Protein AF-A0A132ACA8-F1 (afdb_monomer)

Nearest PDB structures (foldseek):
  8uwb-assembly2_E  TM=9.866E-01  e=1.185E-05  Homo sapiens

InterPro domains:
  IPR002554 Protein phosphatase 2A, regulatory B subunit, B56 [PF01603] (46-118)
  IPR002554 Protein phosphatase 2A, regulatory B subunit, B56 [PTHR10257] (26-118)
  IPR011989 Armadillo-like helical [G3DSA:1.25.10.10] (48-120)
  IPR016024 Armadillo-type fold [SSF48371] (58-117)

Radius of gyration: 30.17 Å; Cα contacts (8 Å, |Δi|>4): 61; chains: 1; bounding box: 76×75×60 Å

pLDDT: mean 79.28, std 19.42, range [40.53, 97.56]

Mean predicted aligned error: 14.37 Å

Sequence (122 aa):
MASHTSLAPFVDKIDPFKKGSLKRKQKRSQGSSRYRTTSEIDLQPLPLLKDVGPTEQEALFIRKLRQCCVAFDFMDPVSDLKGKETKRATLNELVDYISAGRGVLTEAVYPEIIKMVRFLAD

Solvent-accessible surface area (backbone atoms only — not comparable to full-atom values): 8125 Å² total; per-residue (Å²): 139,83,88,83,81,86,79,74,82,83,72,84,81,77,60,92,80,64,83,70,81,74,76,69,73,71,70,71,73,84,72,68,74,66,67,77,65,68,82,84,70,76,58,70,85,71,85,58,67,89,79,48,56,81,89,49,31,63,63,49,51,52,50,52,40,59,63,57,58,61,73,77,67,72,90,47,75,79,55,62,53,67,37,55,50,44,45,52,55,50,53,51,52,52,51,52,50,57,73,73,43,83,84,73,83,41,83,83,44,52,64,47,53,53,50,30,53,51,64,73,74,90

Organism: Sarcoptes scabiei (NCBI:txid52283)

Secondary structure (DSSP, 8-state):
---------------TT----------------S----TT---PPPPPGGGS-HHHHHHHHHHHHHHTT----SSSTTTTHHHHHHHHHHHHHHHHHHHH-SS---TTTHHHHHHHHHHHH-

Foldseek 3Di:
DDDDDDDDDDDPPDDVPPPPPPPPPVPPPPPPCPDPQPPDPLLDADDQLVVDDPVCNLVSLLVLLQLLLGDDDVVPVPPSVNSVVSSVVSVVSNVVCVVPDDPSPDPVRVVSNVSSVVSVVD

Structure (mmCIF, N/CA/C/O backbone):
data_AF-A0A132ACA8-F1
#
_entry.id   AF-A0A132ACA8-F1
#
loop_
_atom_site.group_PDB
_atom_site.id
_atom_site.type_symbol
_atom_site.label_atom_id
_atom_site.label_alt_id
_atom_site.label_comp_id
_atom_site.label_asym_id
_atom_site.label_entity_id
_atom_site.label_seq_id
_atom_site.pdbx_PDB_ins_code
_atom_site.Cartn_x
_atom_site.Cartn_y
_atom_site.Cartn_z
_atom_site.occupancy
_atom_site.B_iso_or_equiv
_atom_site.auth_seq_id
_atom_site.auth_comp_id
_atom_site.auth_asym_id
_atom_site.auth_atom_id
_atom_site.pdbx_PDB_model_num
ATOM 1 N N . MET A 1 1 ? 61.284 -63.176 -44.411 1.00 43.59 1 MET A N 1
ATOM 2 C CA . MET A 1 1 ? 61.255 -62.413 -43.141 1.00 43.59 1 MET A CA 1
ATOM 3 C C . MET A 1 1 ? 62.027 -61.126 -43.405 1.00 43.59 1 MET A C 1
ATOM 5 O O . MET A 1 1 ? 63.140 -61.244 -43.877 1.00 43.59 1 MET A O 1
ATOM 9 N N . ALA A 1 2 ? 61.512 -59.907 -43.282 1.00 40.53 2 ALA A N 1
ATOM 10 C CA . ALA A 1 2 ? 60.442 -59.401 -42.438 1.00 40.53 2 ALA A CA 1
ATOM 11 C C . ALA A 1 2 ? 59.560 -58.377 -43.182 1.00 40.53 2 ALA A C 1
ATOM 13 O O . ALA A 1 2 ? 59.979 -57.731 -44.139 1.00 40.53 2 ALA A O 1
ATOM 14 N N . SER A 1 3 ? 58.316 -58.297 -42.726 1.00 42.88 3 SER A N 1
ATOM 15 C CA . SER A 1 3 ? 57.222 -57.474 -43.230 1.00 42.88 3 SER A CA 1
ATOM 16 C C . SER A 1 3 ? 57.437 -55.994 -42.903 1.00 42.88 3 SER A C 1
ATOM 18 O O . SER A 1 3 ? 57.755 -55.672 -41.762 1.00 42.88 3 SER A O 1
ATOM 20 N N . HIS A 1 4 ? 57.191 -55.091 -43.855 1.00 44.59 4 HIS A N 1
ATOM 21 C CA . HIS A 1 4 ? 57.040 -53.663 -43.563 1.00 44.59 4 HIS A CA 1
ATOM 22 C C . HIS A 1 4 ? 55.576 -53.252 -43.725 1.00 44.59 4 HIS A C 1
ATOM 24 O O . HIS A 1 4 ? 55.002 -53.289 -44.811 1.00 44.59 4 HIS A O 1
ATOM 30 N N . THR A 1 5 ? 54.984 -52.911 -42.585 1.00 47.59 5 THR A N 1
ATOM 31 C CA . THR A 1 5 ? 53.614 -52.444 -42.385 1.00 47.59 5 THR A CA 1
ATOM 32 C C . THR A 1 5 ? 53.399 -51.086 -43.053 1.00 47.59 5 THR A C 1
ATOM 34 O O . THR A 1 5 ? 54.147 -50.141 -42.810 1.00 47.59 5 THR A O 1
ATOM 37 N N . SER A 1 6 ? 52.348 -50.973 -43.865 1.00 48.72 6 SER A N 1
ATOM 38 C CA . SER A 1 6 ? 51.865 -49.704 -44.411 1.00 48.72 6 SER A CA 1
ATOM 39 C C . SER A 1 6 ? 51.280 -48.834 -43.293 1.00 48.72 6 SER A C 1
ATOM 41 O O . SER A 1 6 ? 50.241 -49.178 -42.725 1.00 48.72 6 SER A O 1
ATOM 43 N N . LEU A 1 7 ? 51.904 -47.697 -42.992 1.00 47.03 7 LEU A N 1
ATOM 44 C CA . LEU A 1 7 ? 51.294 -46.650 -42.172 1.00 47.03 7 LEU A CA 1
ATOM 45 C C . LEU A 1 7 ? 50.663 -45.623 -43.114 1.00 47.03 7 LEU A C 1
ATOM 47 O O . LEU A 1 7 ? 51.357 -44.866 -43.788 1.00 47.03 7 LEU A O 1
ATOM 51 N N . ALA A 1 8 ? 49.334 -45.647 -43.201 1.00 58.53 8 ALA A N 1
ATOM 52 C CA . ALA A 1 8 ? 48.565 -44.623 -43.896 1.00 58.53 8 ALA A CA 1
ATOM 53 C C . ALA A 1 8 ? 48.794 -43.249 -43.233 1.00 58.53 8 ALA A C 1
ATOM 55 O O . ALA A 1 8 ? 48.929 -43.187 -42.007 1.00 58.53 8 ALA A O 1
ATOM 56 N N . PRO A 1 9 ? 48.805 -42.141 -43.993 1.00 48.62 9 PRO A N 1
ATOM 57 C CA . PRO A 1 9 ? 48.897 -40.816 -43.401 1.00 48.62 9 PRO A CA 1
ATOM 58 C C . PRO A 1 9 ? 47.635 -40.537 -42.577 1.00 48.62 9 PRO A C 1
ATOM 60 O O . PRO A 1 9 ? 46.509 -40.613 -43.075 1.00 48.62 9 PRO A O 1
ATOM 63 N N . PHE A 1 10 ? 47.830 -40.225 -41.297 1.00 53.91 10 PHE A N 1
ATOM 64 C CA . PHE A 1 10 ? 46.787 -39.700 -40.427 1.00 53.91 10 PHE A CA 1
ATOM 65 C C . PHE A 1 10 ? 46.330 -38.349 -40.988 1.00 53.91 10 PHE A C 1
ATOM 67 O O . PHE A 1 10 ? 47.065 -37.366 -40.959 1.00 53.91 10 PHE A O 1
ATOM 74 N N . VAL A 1 11 ? 45.129 -38.322 -41.565 1.00 56.16 11 VAL A N 1
ATOM 75 C CA . VAL A 1 11 ? 44.494 -37.087 -42.028 1.00 56.16 11 VAL A CA 1
ATOM 76 C C . VAL A 1 11 ? 43.732 -36.504 -40.845 1.00 56.16 11 VAL A C 1
ATOM 78 O O . VAL A 1 11 ? 42.710 -37.064 -40.438 1.00 56.16 11 VAL A O 1
ATOM 81 N N . ASP A 1 12 ? 44.225 -35.392 -40.309 1.00 58.69 12 ASP A N 1
ATOM 82 C CA . ASP A 1 12 ? 43.543 -34.588 -39.296 1.00 58.69 12 ASP A CA 1
ATOM 83 C C . ASP A 1 12 ? 42.278 -33.980 -39.929 1.00 58.69 12 ASP A C 1
ATOM 85 O O . ASP A 1 12 ? 42.302 -32.970 -40.630 1.00 58.69 12 ASP A O 1
ATOM 89 N N . LYS A 1 13 ? 41.153 -34.690 -39.804 1.00 58.31 13 LYS A N 1
ATOM 90 C CA . LYS A 1 13 ? 39.883 -34.377 -40.489 1.00 58.3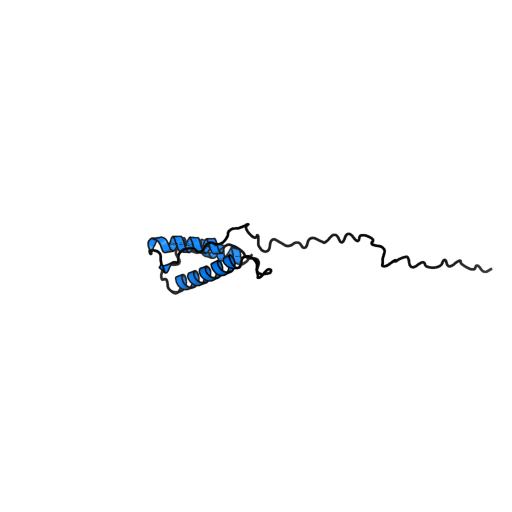1 13 LYS A CA 1
ATOM 91 C C . LYS A 1 13 ? 39.044 -33.321 -39.765 1.00 58.31 13 LYS A C 1
ATOM 93 O O . LYS A 1 13 ? 37.844 -33.218 -40.026 1.00 58.31 13 LYS A O 1
ATOM 98 N N . ILE A 1 14 ? 39.635 -32.537 -38.869 1.00 59.62 14 ILE A N 1
ATOM 99 C CA . ILE A 1 14 ? 38.912 -31.501 -38.131 1.00 59.62 14 ILE A CA 1
ATOM 100 C C . ILE A 1 14 ? 39.186 -30.152 -38.797 1.00 59.62 14 ILE A C 1
ATOM 102 O O . ILE A 1 14 ? 40.118 -29.436 -38.455 1.00 59.62 14 ILE A O 1
ATOM 106 N N . ASP A 1 15 ? 38.353 -29.829 -39.784 1.00 66.00 15 ASP A N 1
ATOM 107 C CA . ASP A 1 15 ? 38.302 -28.512 -40.419 1.00 66.00 15 ASP A CA 1
ATOM 108 C C . ASP A 1 15 ? 37.585 -27.517 -39.477 1.00 66.00 15 ASP A C 1
ATOM 110 O O . ASP A 1 15 ? 36.376 -27.669 -39.256 1.00 66.00 15 ASP A O 1
ATOM 114 N N . PRO A 1 16 ? 38.277 -26.500 -38.922 1.00 58.81 16 PRO A N 1
ATOM 115 C CA . PRO A 1 16 ? 37.687 -25.541 -37.986 1.00 58.81 16 PRO A CA 1
ATOM 116 C C . PRO A 1 16 ? 36.632 -24.623 -38.629 1.00 58.81 16 PRO A C 1
ATOM 118 O O . PRO A 1 16 ? 35.906 -23.936 -37.910 1.00 58.81 16 PRO A O 1
ATOM 121 N N . PHE A 1 17 ? 36.503 -24.620 -39.962 1.00 56.66 17 PHE A N 1
ATOM 122 C CA . PHE A 1 17 ? 35.533 -23.807 -40.699 1.00 56.66 17 PHE A CA 1
ATOM 123 C C . PHE A 1 17 ? 34.331 -24.600 -41.224 1.00 56.66 17 PHE A C 1
ATOM 125 O O . PHE A 1 17 ? 33.359 -24.000 -41.702 1.00 56.66 17 PHE A O 1
ATOM 132 N N . LYS A 1 18 ? 34.309 -25.933 -41.075 1.00 59.00 18 LYS A N 1
ATOM 133 C CA . LYS A 1 18 ? 33.092 -26.710 -41.330 1.00 59.00 18 LYS A CA 1
ATOM 134 C C . LYS A 1 18 ? 32.082 -26.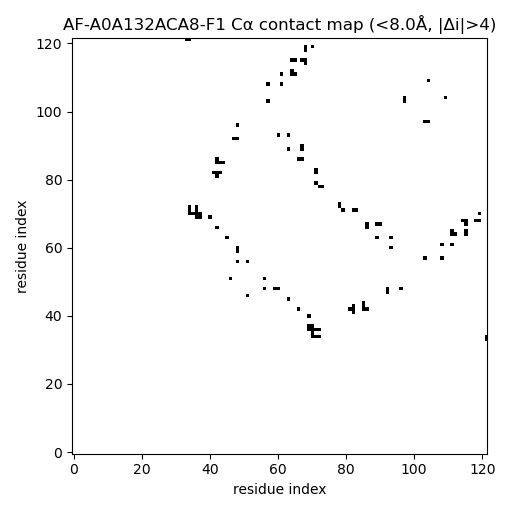450 -40.220 1.00 59.00 18 LYS A C 1
ATOM 136 O O . LYS A 1 18 ? 32.158 -27.016 -39.134 1.00 59.00 18 LYS A O 1
ATOM 141 N N . LYS A 1 19 ? 31.077 -25.624 -40.537 1.00 60.31 19 LYS A N 1
ATOM 142 C CA . LYS A 1 19 ? 29.829 -25.439 -39.778 1.00 60.31 19 LYS A CA 1
ATOM 143 C C . LYS A 1 19 ? 29.028 -26.749 -39.722 1.00 60.31 19 LYS A C 1
ATOM 145 O O . LYS A 1 19 ? 27.946 -26.864 -40.290 1.00 60.31 19 LYS A O 1
ATOM 150 N N . GLY A 1 20 ? 29.545 -27.749 -39.015 1.00 50.31 20 GLY A N 1
ATOM 151 C CA . GLY A 1 20 ? 28.719 -28.789 -38.433 1.00 50.31 20 GLY A CA 1
ATOM 152 C C . GLY A 1 20 ? 27.799 -28.091 -37.447 1.00 50.31 20 GLY A C 1
ATOM 153 O O . GLY A 1 20 ? 28.264 -27.524 -36.460 1.00 50.31 20 GLY A O 1
ATOM 154 N N . SER A 1 21 ? 26.504 -28.052 -37.753 1.00 57.78 21 SER A N 1
ATOM 155 C CA . SER A 1 21 ? 25.492 -27.552 -36.831 1.00 57.78 21 SER A CA 1
ATOM 156 C C . SER A 1 21 ? 25.498 -28.460 -35.603 1.00 57.78 21 SER A C 1
ATOM 158 O O . SER A 1 21 ? 24.766 -29.446 -35.524 1.00 57.78 21 SER A O 1
ATOM 160 N N . LEU A 1 22 ? 26.353 -28.140 -34.631 1.00 56.56 22 LEU A N 1
ATOM 161 C CA . LEU A 1 22 ? 26.158 -28.544 -33.257 1.00 56.56 22 LEU A CA 1
ATOM 162 C C . LEU A 1 22 ? 24.857 -27.865 -32.858 1.00 56.56 22 LEU A C 1
ATOM 164 O O . LEU A 1 22 ? 24.844 -26.724 -32.393 1.00 56.56 22 LEU A O 1
ATOM 168 N N . LYS A 1 23 ? 23.739 -28.564 -33.064 1.00 55.59 23 LYS A N 1
ATOM 169 C CA . LYS A 1 23 ? 22.536 -28.320 -32.290 1.00 55.59 23 LYS A CA 1
ATOM 170 C C . LYS A 1 23 ? 22.943 -28.569 -30.841 1.00 55.59 23 LYS A C 1
ATOM 172 O O . LYS A 1 23 ? 22.733 -29.653 -30.304 1.00 55.59 23 LYS A O 1
ATOM 177 N N . ARG A 1 24 ? 23.542 -27.557 -30.196 1.00 53.53 24 ARG A N 1
ATOM 178 C CA . ARG A 1 24 ? 23.433 -27.374 -28.756 1.00 53.53 24 ARG A CA 1
ATOM 179 C C . ARG A 1 24 ? 21.935 -27.392 -28.546 1.00 53.53 24 ARG A C 1
ATOM 181 O O . ARG A 1 24 ? 21.251 -26.410 -28.815 1.00 53.53 24 ARG A O 1
ATOM 188 N N . LYS A 1 25 ? 21.415 -28.547 -28.129 1.00 54.34 25 LYS A N 1
ATOM 189 C CA . LYS A 1 25 ? 20.161 -28.607 -27.405 1.00 54.34 25 LYS A CA 1
ATOM 190 C C . LYS A 1 25 ? 20.436 -27.721 -26.208 1.00 54.34 25 LYS A C 1
ATOM 192 O O . LYS A 1 25 ? 21.060 -28.155 -25.243 1.00 54.34 25 LYS A O 1
ATOM 197 N N . GLN A 1 26 ? 20.117 -26.438 -26.362 1.00 52.19 26 GLN A N 1
ATOM 198 C CA . GLN A 1 26 ? 20.099 -25.475 -25.292 1.00 52.19 26 GLN A CA 1
ATOM 199 C C . GLN A 1 26 ? 19.159 -26.135 -24.305 1.00 52.19 26 GLN A C 1
ATOM 201 O O . GLN A 1 26 ? 17.957 -26.252 -24.549 1.00 52.19 26 GLN A O 1
ATOM 206 N N . LYS A 1 27 ? 19.751 -26.757 -23.283 1.00 52.97 27 LYS A N 1
ATOM 207 C CA . LYS A 1 27 ? 19.028 -27.274 -22.141 1.00 52.97 27 LYS A CA 1
ATOM 208 C C . LYS A 1 27 ? 18.318 -26.021 -21.672 1.00 52.97 27 LYS A C 1
ATOM 210 O O . LYS A 1 27 ? 18.996 -25.118 -21.188 1.00 52.97 27 LYS A O 1
ATOM 215 N N . ARG A 1 28 ? 17.024 -25.898 -22.008 1.00 57.31 28 ARG A N 1
ATOM 216 C CA . ARG A 1 28 ? 16.158 -24.828 -21.522 1.00 57.31 28 ARG A CA 1
ATOM 217 C C . ARG A 1 28 ? 16.489 -24.795 -20.048 1.00 57.31 28 ARG A C 1
ATOM 219 O O . ARG A 1 28 ? 16.247 -25.795 -19.365 1.00 57.31 28 ARG A O 1
ATOM 226 N N . SER A 1 29 ? 17.197 -23.749 -19.617 1.00 57.78 29 SER A N 1
ATOM 227 C CA . SER A 1 29 ? 17.396 -23.544 -18.201 1.00 57.78 29 SER A CA 1
ATOM 228 C C . SER A 1 29 ? 15.980 -23.580 -17.672 1.00 57.78 29 SER A C 1
ATOM 230 O O . SER A 1 29 ? 15.077 -22.940 -18.219 1.00 57.78 29 SER A O 1
ATOM 232 N N . GLN A 1 30 ? 15.760 -24.504 -16.752 1.00 52.03 30 GLN A N 1
ATOM 233 C CA . GLN A 1 30 ? 14.509 -24.639 -16.046 1.00 52.03 30 GLN A CA 1
ATOM 234 C C . GLN A 1 30 ? 14.438 -23.352 -15.216 1.00 52.03 30 GLN A C 1
ATOM 236 O O . GLN A 1 30 ? 14.917 -23.270 -14.090 1.00 52.03 30 GLN A O 1
ATOM 241 N N . GLY A 1 31 ? 14.027 -22.271 -15.880 1.00 46.84 31 GLY A N 1
ATOM 242 C CA . GLY A 1 31 ? 13.640 -21.024 -15.275 1.00 46.84 31 GLY A CA 1
ATOM 243 C C . GLY A 1 31 ? 12.309 -21.342 -14.650 1.00 46.84 31 GLY A C 1
ATOM 244 O O . GLY A 1 31 ? 11.270 -21.150 -15.274 1.00 46.84 31 GLY A O 1
ATOM 245 N N . SER A 1 32 ? 12.367 -21.949 -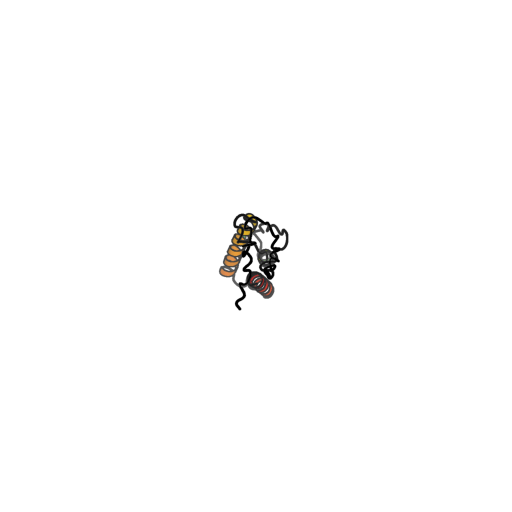13.467 1.00 48.03 32 SER A N 1
ATOM 246 C CA . SER A 1 32 ? 11.237 -22.007 -12.562 1.00 48.03 32 SER A CA 1
ATOM 247 C C . SER A 1 32 ? 10.744 -20.578 -12.455 1.00 48.03 32 SER A C 1
ATOM 249 O O . SER A 1 32 ? 11.485 -19.752 -11.940 1.00 48.03 32 SER A O 1
ATOM 251 N N . SER A 1 33 ? 9.604 -20.289 -13.085 1.00 54.91 33 SER A N 1
ATOM 252 C CA . SER A 1 33 ? 8.739 -19.129 -12.868 1.00 54.91 33 SER A CA 1
ATOM 253 C C . SER A 1 33 ? 9.230 -18.230 -11.727 1.00 54.91 33 SER A C 1
ATOM 255 O O . SER A 1 33 ? 8.791 -18.429 -10.600 1.00 54.91 33 SER A O 1
ATOM 257 N N . ARG A 1 34 ? 10.172 -17.305 -11.969 1.00 58.41 34 ARG A N 1
ATOM 258 C CA . ARG A 1 34 ? 10.683 -16.478 -10.860 1.00 58.41 34 ARG A CA 1
ATOM 259 C C . ARG A 1 34 ? 9.818 -15.265 -10.608 1.00 58.41 34 ARG A C 1
ATOM 261 O O . ARG A 1 34 ? 9.668 -14.885 -9.473 1.00 58.41 34 ARG A O 1
ATOM 268 N N . TYR A 1 35 ? 9.162 -14.738 -11.631 1.00 53.97 35 TYR A N 1
ATOM 269 C CA . TYR A 1 35 ? 8.086 -13.777 -11.457 1.00 53.97 35 TYR A CA 1
ATOM 270 C C . TYR A 1 35 ? 7.123 -14.038 -12.599 1.00 53.97 35 TYR A C 1
ATOM 272 O O . TYR A 1 35 ? 7.480 -13.888 -13.768 1.00 53.97 35 TYR A O 1
ATOM 280 N N . ARG A 1 36 ? 5.919 -14.526 -12.299 1.00 52.88 36 ARG A N 1
ATOM 281 C CA . ARG A 1 36 ? 4.861 -14.529 -13.306 1.00 52.88 36 ARG A CA 1
ATOM 282 C C . ARG A 1 36 ? 4.485 -13.063 -13.477 1.00 52.88 36 ARG A C 1
ATOM 284 O O . ARG A 1 36 ? 3.672 -12.565 -12.709 1.00 52.88 36 ARG A O 1
ATOM 291 N N . THR A 1 37 ? 5.131 -12.370 -14.417 1.00 55.72 37 THR A N 1
ATOM 292 C CA . THR A 1 37 ? 4.767 -11.008 -14.810 1.00 55.72 37 THR A CA 1
ATOM 293 C C . THR A 1 37 ? 3.321 -11.088 -15.269 1.00 55.72 37 THR A C 1
ATOM 295 O O . THR A 1 37 ? 3.026 -11.591 -16.354 1.00 55.72 37 THR A O 1
ATOM 298 N N . THR A 1 38 ? 2.389 -10.746 -14.381 1.00 55.25 38 THR A N 1
ATOM 299 C CA . THR A 1 38 ? 0.979 -10.664 -14.731 1.00 55.25 38 THR A CA 1
ATOM 300 C C . THR A 1 38 ? 0.896 -9.560 -15.764 1.00 55.25 38 THR A C 1
ATOM 302 O O . THR A 1 38 ? 1.192 -8.409 -15.455 1.00 55.25 38 THR A O 1
ATOM 305 N N . SER A 1 39 ? 0.594 -9.955 -16.995 1.00 48.28 39 SER A N 1
ATOM 306 C CA . SER A 1 39 ? 0.399 -9.090 -18.149 1.00 48.28 39 SER A CA 1
ATOM 307 C C . SER A 1 39 ? -0.332 -7.801 -17.760 1.00 48.28 39 SER A C 1
ATOM 309 O O . SER A 1 39 ? -1.478 -7.860 -17.320 1.00 48.28 39 SER A O 1
ATOM 311 N N . GLU A 1 40 ? 0.361 -6.674 -17.924 1.00 50.84 40 GLU A N 1
ATOM 312 C CA . GLU A 1 40 ? -0.198 -5.336 -18.158 1.00 50.84 40 GLU A CA 1
ATOM 313 C C . GLU A 1 40 ? -1.226 -4.801 -17.147 1.00 50.84 40 GLU A C 1
ATOM 315 O O . GLU A 1 40 ? -2.222 -4.188 -17.525 1.00 50.84 40 GLU A O 1
ATOM 320 N N . ILE A 1 41 ? -0.983 -4.945 -15.845 1.00 59.88 41 ILE A N 1
ATOM 321 C CA . ILE A 1 41 ? -1.641 -4.047 -14.885 1.00 59.88 41 ILE A CA 1
ATOM 322 C C . ILE A 1 41 ? -0.732 -2.823 -14.734 1.00 59.88 41 ILE A C 1
ATOM 324 O O . ILE A 1 41 ? 0.165 -2.826 -13.893 1.00 59.88 41 ILE A O 1
ATOM 328 N N . ASP A 1 42 ? -0.931 -1.789 -15.566 1.00 69.19 42 ASP A N 1
ATOM 329 C CA . ASP A 1 42 ? -0.318 -0.473 -15.319 1.00 69.19 42 ASP A CA 1
ATOM 330 C C . ASP A 1 42 ? -0.824 0.010 -13.957 1.00 69.19 42 ASP A C 1
ATOM 332 O O . ASP A 1 42 ? -2.016 0.294 -13.790 1.00 69.19 42 ASP A O 1
ATOM 336 N N . LEU A 1 43 ? 0.063 0.035 -12.957 1.00 86.44 43 LEU A N 1
ATOM 337 C CA . LEU A 1 43 ? -0.276 0.525 -11.628 1.00 86.44 43 LEU A CA 1
ATOM 338 C C . LEU A 1 43 ? -0.673 1.993 -11.751 1.00 86.44 43 LEU A C 1
ATOM 340 O O . LEU A 1 43 ? 0.178 2.869 -11.897 1.00 86.44 43 LEU A O 1
ATOM 344 N N . GLN A 1 44 ? -1.970 2.263 -11.640 1.00 86.44 44 GLN A N 1
ATOM 345 C CA . GLN A 1 44 ? -2.455 3.630 -11.553 1.00 86.44 44 GLN A CA 1
ATOM 346 C C . GLN A 1 44 ? -2.294 4.153 -10.125 1.00 86.44 44 GLN A C 1
ATOM 348 O O . GLN A 1 44 ? -2.607 3.429 -9.174 1.00 86.44 44 GLN A O 1
ATOM 353 N N . PRO A 1 45 ? -1.844 5.402 -9.943 1.00 91.00 45 PRO A N 1
ATOM 354 C CA . PRO A 1 45 ? -1.865 6.044 -8.639 1.00 91.00 45 PRO A CA 1
ATOM 355 C C . PRO A 1 45 ? -3.280 6.037 -8.048 1.00 91.00 45 PRO A C 1
ATOM 357 O O . PRO A 1 45 ? -4.240 6.457 -8.694 1.00 91.00 45 PRO A O 1
ATOM 360 N N . LEU A 1 46 ? -3.406 5.560 -6.811 1.00 94.38 46 LEU A N 1
ATOM 361 C CA . LEU A 1 46 ? -4.634 5.667 -6.022 1.00 94.38 46 LEU A CA 1
ATOM 362 C C . LEU A 1 46 ? -4.596 6.935 -5.152 1.00 94.38 46 LEU A C 1
ATOM 364 O O . LEU A 1 46 ? -3.496 7.383 -4.815 1.00 94.38 46 LEU A O 1
ATOM 368 N N . PRO A 1 47 ? -5.760 7.471 -4.725 1.00 96.88 47 PRO A N 1
ATOM 369 C CA . PRO A 1 47 ? -5.823 8.587 -3.778 1.00 96.88 47 PRO A CA 1
ATOM 370 C C . PRO A 1 47 ? -4.967 8.348 -2.528 1.00 96.88 47 PRO A C 1
ATOM 372 O O . PRO A 1 47 ? -4.728 7.193 -2.155 1.00 96.88 47 PRO A O 1
ATOM 375 N N . LEU A 1 48 ? -4.512 9.419 -1.875 1.00 96.88 48 LEU A N 1
ATOM 376 C CA . LEU A 1 48 ? -3.771 9.301 -0.619 1.00 96.88 48 LEU A CA 1
ATOM 377 C C . LEU A 1 48 ? -4.727 8.957 0.532 1.00 96.88 48 LEU A C 1
ATOM 379 O O . LEU A 1 48 ? -5.857 9.438 0.585 1.00 96.88 48 LEU A O 1
ATOM 383 N N . LEU A 1 49 ? -4.262 8.160 1.491 1.00 95.88 49 LEU A N 1
ATOM 384 C CA . LEU A 1 49 ? -5.019 7.754 2.681 1.00 95.88 49 LEU A CA 1
ATOM 385 C C . LEU A 1 49 ? -5.428 8.953 3.541 1.00 95.88 49 LEU A C 1
ATOM 387 O O . LEU A 1 49 ? -6.502 8.948 4.136 1.00 95.88 49 LEU A O 1
ATOM 391 N N . LYS A 1 50 ? -4.596 9.998 3.570 1.00 94.62 50 LYS A N 1
ATOM 392 C CA . LYS A 1 50 ? -4.878 11.242 4.301 1.00 94.62 50 LYS A CA 1
ATOM 393 C C . LYS A 1 50 ? -5.958 12.113 3.645 1.00 94.62 50 LYS A C 1
ATOM 395 O O . LYS A 1 50 ? -6.507 12.978 4.318 1.00 94.62 50 LYS A O 1
ATOM 400 N N . ASP A 1 51 ? -6.240 11.893 2.359 1.00 96.25 51 ASP A N 1
ATOM 401 C CA . ASP A 1 51 ? -7.185 12.703 1.581 1.00 96.25 51 ASP A CA 1
ATOM 402 C C . ASP A 1 51 ? -8.601 12.093 1.571 1.00 96.25 51 ASP A C 1
ATOM 404 O O . ASP A 1 51 ? -9.528 12.698 1.037 1.00 96.25 51 ASP A O 1
ATOM 408 N N . VAL A 1 52 ? -8.785 10.901 2.154 1.00 95.44 52 VAL A N 1
ATOM 409 C CA . VAL A 1 52 ? -10.084 10.217 2.249 1.00 95.44 52 VAL A CA 1
ATOM 410 C C . VAL A 1 52 ? -10.597 10.162 3.687 1.00 95.44 52 VAL A C 1
ATOM 412 O O . VAL A 1 52 ? -9.829 10.200 4.654 1.00 95.44 52 VAL A O 1
ATOM 415 N N . GLY A 1 53 ? -11.919 10.049 3.833 1.00 94.56 53 GLY A N 1
ATOM 416 C CA . GLY A 1 53 ? -12.566 9.979 5.140 1.00 94.56 53 GLY A CA 1
ATOM 417 C C . GLY A 1 53 ? -12.221 8.689 5.904 1.00 94.56 53 GLY A C 1
ATOM 418 O O . GLY A 1 53 ? -11.948 7.662 5.278 1.00 94.56 53 GLY A O 1
ATOM 419 N N . PRO A 1 54 ? -12.291 8.681 7.252 1.00 91.25 54 PRO A N 1
ATOM 420 C CA . PRO A 1 54 ? -11.920 7.520 8.072 1.00 91.25 54 PRO A CA 1
ATOM 421 C C . PRO A 1 54 ? -12.647 6.221 7.696 1.00 91.25 54 PRO A C 1
ATOM 423 O O . PRO A 1 54 ? -12.067 5.143 7.767 1.00 91.25 54 PRO A O 1
ATOM 426 N N . THR A 1 55 ? -13.902 6.319 7.251 1.00 92.62 55 THR A N 1
ATOM 427 C CA . THR A 1 55 ? -14.727 5.174 6.835 1.00 92.62 55 THR A CA 1
ATOM 428 C C . THR A 1 55 ? -14.262 4.526 5.531 1.00 92.62 55 THR A C 1
ATOM 430 O O . THR A 1 55 ? -14.564 3.364 5.282 1.00 92.62 55 THR A O 1
ATOM 433 N N . GLU A 1 56 ? -13.532 5.257 4.689 1.00 95.56 56 GLU A N 1
ATOM 434 C CA . GLU A 1 56 ? -13.037 4.777 3.394 1.00 95.56 56 GLU A CA 1
ATOM 435 C C . GLU A 1 56 ? -11.565 4.349 3.453 1.00 95.56 56 GLU A C 1
ATOM 437 O O . GLU A 1 56 ? -11.090 3.645 2.554 1.00 95.56 56 GLU A O 1
ATOM 442 N N . GLN A 1 57 ? -10.843 4.754 4.504 1.00 95.06 57 GLN A N 1
ATOM 443 C CA . GLN A 1 57 ? -9.410 4.497 4.651 1.00 95.06 57 GLN A CA 1
ATOM 444 C C . GLN A 1 57 ? -9.081 3.006 4.658 1.00 95.06 57 GLN A C 1
ATOM 446 O O . GLN A 1 57 ? -8.185 2.602 3.924 1.00 95.06 57 GLN A O 1
ATOM 451 N N . GLU A 1 58 ? -9.813 2.174 5.407 1.00 96.00 58 GLU A N 1
ATOM 452 C CA . GLU A 1 58 ? -9.543 0.727 5.454 1.00 96.00 58 GLU A CA 1
ATOM 453 C C . GLU A 1 58 ? -9.707 0.084 4.067 1.00 96.00 58 GLU A C 1
ATOM 455 O O . GLU A 1 58 ? -8.831 -0.638 3.584 1.00 96.00 58 GLU A O 1
ATOM 460 N N . ALA A 1 59 ? -10.796 0.413 3.369 1.00 96.69 59 ALA A N 1
ATOM 461 C CA . ALA A 1 59 ? -11.049 -0.094 2.025 1.00 96.69 59 ALA A CA 1
ATOM 462 C C . ALA A 1 59 ? -9.980 0.377 1.022 1.00 96.69 59 ALA A C 1
ATOM 464 O O . ALA A 1 59 ? -9.577 -0.374 0.129 1.00 96.69 59 ALA A O 1
ATOM 465 N N . LEU A 1 60 ? -9.500 1.619 1.142 1.00 97.38 60 LEU A N 1
ATOM 466 C CA . LEU A 1 60 ? -8.400 2.134 0.327 1.00 97.38 60 LEU A CA 1
ATOM 467 C C . LEU A 1 60 ? -7.064 1.459 0.671 1.00 97.38 60 LEU A C 1
ATOM 469 O O . LEU A 1 60 ? -6.320 1.102 -0.243 1.00 97.38 60 LEU A O 1
ATOM 473 N N . PHE A 1 61 ? -6.787 1.222 1.952 1.00 97.12 61 PHE A N 1
ATOM 474 C CA . PHE A 1 61 ? -5.597 0.525 2.434 1.00 97.12 61 PHE A CA 1
ATOM 475 C C . PHE A 1 61 ? -5.520 -0.899 1.869 1.00 97.12 61 PHE A C 1
ATOM 477 O O . PHE A 1 61 ? -4.516 -1.281 1.267 1.00 97.12 61 PHE A O 1
ATOM 484 N N . ILE A 1 62 ? -6.627 -1.645 1.934 1.00 97.12 62 ILE A N 1
ATOM 485 C CA . ILE A 1 62 ? -6.756 -2.979 1.332 1.00 97.12 62 ILE A CA 1
ATOM 486 C C . ILE A 1 62 ? -6.528 -2.937 -0.187 1.00 97.12 62 ILE A C 1
ATOM 488 O O . ILE A 1 62 ? -5.816 -3.784 -0.733 1.00 97.12 62 ILE A O 1
ATOM 492 N N . ARG A 1 63 ? -7.096 -1.950 -0.895 1.00 96.75 63 ARG A N 1
ATOM 493 C CA . ARG A 1 63 ? -6.873 -1.791 -2.344 1.00 96.75 63 ARG A CA 1
ATOM 494 C C . ARG A 1 63 ? -5.399 -1.547 -2.672 1.00 96.75 63 ARG A C 1
ATOM 496 O O . ARG A 1 63 ? -4.880 -2.189 -3.584 1.00 96.75 63 ARG A O 1
ATOM 503 N N . LYS A 1 64 ? -4.721 -0.686 -1.910 1.00 97.06 64 LYS A N 1
ATOM 504 C CA . LYS A 1 64 ? -3.285 -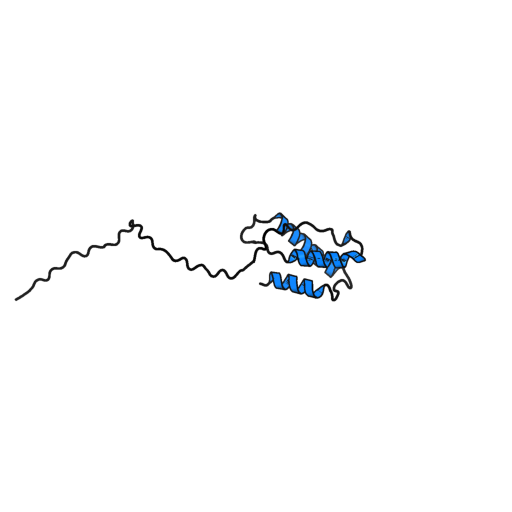0.417 -2.067 1.00 97.06 64 LYS A CA 1
ATOM 505 C C . LYS A 1 64 ? -2.434 -1.669 -1.802 1.00 97.06 64 LYS A C 1
ATOM 507 O O . LYS A 1 64 ? -1.555 -1.969 -2.605 1.00 97.06 64 LYS A O 1
ATOM 512 N N . LEU A 1 65 ? -2.732 -2.458 -0.762 1.00 96.81 65 LEU A N 1
ATOM 513 C CA . LEU A 1 65 ? -2.051 -3.741 -0.495 1.00 96.81 65 LEU A CA 1
ATOM 514 C C . LEU A 1 65 ? -2.167 -4.718 -1.674 1.00 96.81 65 LEU A C 1
ATOM 516 O O . LEU A 1 65 ? -1.174 -5.297 -2.118 1.00 96.81 65 LEU A O 1
ATOM 520 N N . ARG A 1 66 ? -3.375 -4.864 -2.232 1.00 94.88 66 ARG A N 1
ATOM 521 C CA . A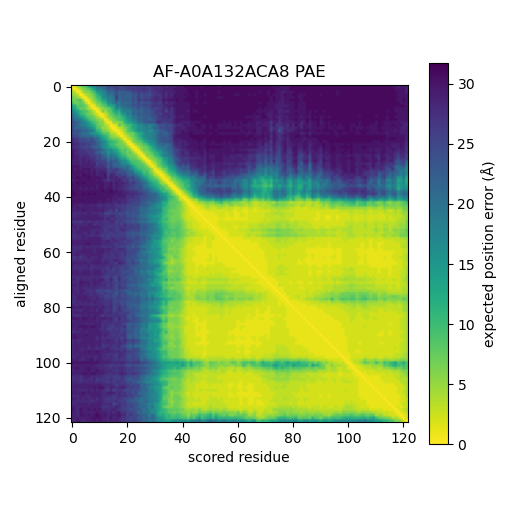RG A 1 66 ? -3.617 -5.715 -3.407 1.00 94.88 66 ARG A CA 1
ATOM 522 C C . ARG A 1 66 ? -2.858 -5.218 -4.637 1.00 94.88 66 ARG A C 1
ATOM 524 O O . ARG A 1 66 ? -2.274 -6.027 -5.349 1.00 94.88 66 ARG A O 1
ATOM 531 N N . GLN A 1 67 ? -2.808 -3.906 -4.864 1.00 92.19 67 GLN A N 1
ATOM 532 C CA . GLN A 1 67 ? -2.042 -3.315 -5.965 1.00 92.19 67 GLN A CA 1
ATOM 533 C C . GLN A 1 67 ? -0.531 -3.565 -5.829 1.00 92.19 67 GLN A C 1
ATOM 535 O O . GLN A 1 67 ? 0.163 -3.772 -6.824 1.00 92.19 67 GLN A O 1
ATOM 540 N N . CYS A 1 68 ? -0.012 -3.624 -4.603 1.00 94.00 68 CYS A N 1
ATOM 541 C CA . CYS A 1 68 ? 1.385 -3.967 -4.341 1.00 94.00 68 CYS A CA 1
ATOM 542 C C . CYS A 1 68 ? 1.725 -5.450 -4.595 1.00 94.00 68 CYS A C 1
ATOM 544 O O . CYS A 1 68 ? 2.907 -5.804 -4.589 1.00 94.00 68 CYS A O 1
ATOM 546 N N . CYS A 1 69 ? 0.744 -6.305 -4.905 1.00 92.56 69 CYS A N 1
ATOM 547 C CA . CYS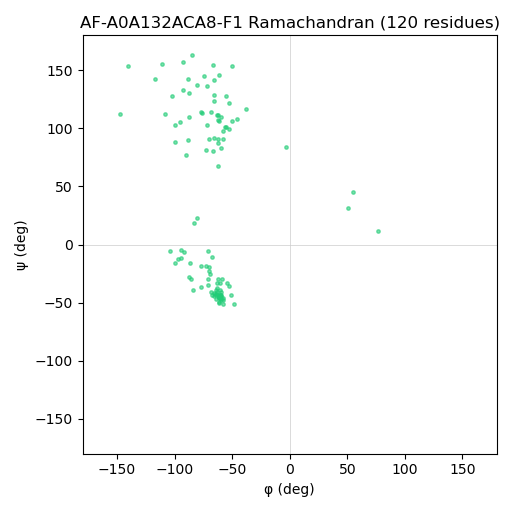 A 1 69 ? 0.948 -7.695 -5.335 1.00 92.56 69 CYS A CA 1
ATOM 548 C C . CYS A 1 69 ? 1.315 -7.823 -6.829 1.00 92.56 69 CYS A C 1
ATOM 550 O O . CYS A 1 69 ? 1.080 -8.861 -7.435 1.00 92.56 69 CYS A O 1
ATOM 552 N N . VAL A 1 70 ? 1.855 -6.770 -7.450 1.00 89.00 70 VAL A N 1
ATOM 553 C CA . VAL A 1 70 ? 2.373 -6.799 -8.828 1.00 89.00 70 VAL A CA 1
ATOM 554 C C . VAL A 1 70 ? 3.896 -6.879 -8.799 1.00 89.00 70 VAL A C 1
ATOM 556 O O . VAL A 1 70 ? 4.546 -6.083 -8.116 1.00 89.00 70 VAL A O 1
ATOM 559 N N . ALA A 1 71 ? 4.478 -7.840 -9.516 1.00 88.38 71 ALA A N 1
ATOM 560 C CA . ALA A 1 71 ? 5.926 -7.991 -9.637 1.00 88.38 71 ALA A CA 1
ATOM 561 C C . ALA A 1 71 ? 6.457 -7.156 -10.807 1.00 88.38 71 ALA A C 1
ATOM 563 O O . ALA A 1 71 ? 5.827 -7.090 -11.859 1.00 88.38 71 ALA A O 1
ATOM 564 N N . PHE A 1 72 ? 7.634 -6.564 -10.622 1.00 88.56 72 PHE A N 1
ATOM 565 C CA . PHE A 1 72 ? 8.357 -5.858 -11.675 1.00 88.56 72 PHE A CA 1
ATOM 566 C C . PHE A 1 72 ? 9.682 -6.557 -11.935 1.00 88.56 72 PHE A C 1
ATOM 568 O O . PHE A 1 72 ? 10.336 -7.010 -10.993 1.00 88.56 72 PHE A O 1
ATOM 575 N N . ASP A 1 73 ? 10.090 -6.611 -13.201 1.00 87.81 73 ASP A N 1
ATOM 576 C CA . ASP A 1 73 ? 11.425 -7.075 -13.551 1.00 87.81 73 ASP A CA 1
ATOM 577 C C . ASP A 1 73 ? 12.445 -5.969 -13.254 1.00 87.81 73 ASP A C 1
ATOM 579 O O . ASP A 1 73 ? 12.424 -4.894 -13.853 1.00 87.81 73 ASP A O 1
ATOM 583 N N . PHE A 1 74 ? 13.329 -6.212 -12.290 1.00 89.50 74 PHE A N 1
ATOM 584 C CA . PHE A 1 74 ? 14.424 -5.299 -11.956 1.00 89.50 74 PHE A CA 1
ATOM 585 C C . PHE A 1 74 ? 15.720 -5.616 -12.714 1.00 89.50 74 PHE A C 1
ATOM 587 O O . PHE A 1 74 ? 16.667 -4.838 -12.622 1.00 89.50 74 PHE A O 1
ATOM 594 N N . MET A 1 75 ? 15.772 -6.716 -13.475 1.00 92.12 75 MET A N 1
ATOM 595 C CA . MET A 1 75 ? 16.907 -7.022 -14.353 1.00 92.12 75 MET A CA 1
ATOM 596 C C . MET A 1 75 ? 16.944 -6.085 -15.562 1.00 92.12 75 MET A C 1
ATOM 598 O O . MET A 1 75 ? 18.026 -5.772 -16.056 1.00 92.12 75 MET A O 1
ATOM 602 N N . ASP A 1 76 ? 15.780 -5.600 -16.001 1.00 91.50 76 ASP A N 1
ATOM 603 C CA . ASP A 1 76 ? 15.659 -4.460 -16.905 1.00 91.50 76 ASP A CA 1
ATOM 604 C C . ASP A 1 76 ? 15.309 -3.190 -16.101 1.00 91.50 76 ASP A C 1
ATOM 606 O O . ASP A 1 76 ? 14.152 -3.006 -15.703 1.00 91.50 76 ASP A O 1
ATOM 610 N N . PRO A 1 77 ? 16.270 -2.283 -15.846 1.00 89.00 77 PRO A N 1
ATOM 611 C CA . PRO A 1 77 ? 16.031 -1.098 -15.030 1.00 89.00 77 PRO A CA 1
ATOM 612 C C . PRO A 1 77 ? 15.133 -0.056 -15.706 1.00 89.00 77 PRO A C 1
ATOM 614 O O . PRO A 1 77 ? 14.572 0.770 -14.992 1.00 89.00 77 PRO A O 1
ATOM 617 N N . VAL A 1 78 ? 14.975 -0.077 -17.035 1.00 91.50 78 VAL A N 1
ATOM 618 C CA . VAL A 1 78 ? 14.194 0.936 -17.771 1.00 91.50 78 VAL A CA 1
ATOM 619 C C . VAL A 1 78 ? 12.761 0.494 -18.073 1.00 91.50 78 VAL A C 1
ATOM 621 O O . VAL A 1 78 ? 11.925 1.329 -18.418 1.00 91.50 78 VAL A O 1
ATOM 624 N N . SER A 1 79 ? 12.448 -0.790 -17.889 1.00 91.94 79 SER A N 1
ATOM 625 C CA . SER A 1 79 ? 11.074 -1.299 -17.935 1.00 91.94 79 SER A CA 1
ATOM 626 C C . SER A 1 79 ? 10.223 -0.743 -16.788 1.00 91.94 79 SER A C 1
ATOM 628 O O . SER A 1 79 ? 10.698 -0.593 -15.657 1.00 91.94 79 SER A O 1
ATOM 630 N N . ASP A 1 80 ? 8.953 -0.442 -17.071 1.00 91.00 80 ASP A N 1
ATOM 631 C CA . ASP A 1 80 ? 7.914 -0.158 -16.071 1.00 91.00 80 ASP A CA 1
ATOM 632 C C . ASP A 1 80 ? 8.276 0.897 -15.006 1.00 91.00 80 ASP A C 1
ATOM 634 O O . ASP A 1 80 ? 7.793 0.835 -13.873 1.00 91.00 80 ASP A O 1
ATOM 638 N N . LEU A 1 81 ? 9.110 1.890 -15.346 1.00 92.81 81 LEU A N 1
ATOM 639 C CA . LEU A 1 81 ? 9.586 2.919 -14.406 1.00 92.81 81 LEU A CA 1
ATOM 640 C C . LEU A 1 81 ? 8.441 3.589 -13.633 1.00 92.81 81 LEU A C 1
ATOM 642 O O . LEU A 1 81 ? 8.515 3.748 -12.415 1.00 92.81 81 LEU A O 1
ATOM 646 N N . LYS A 1 82 ? 7.351 3.924 -14.334 1.00 92.94 82 LYS A N 1
ATOM 647 C CA . LYS A 1 82 ? 6.142 4.512 -13.742 1.00 92.94 82 LYS A CA 1
ATOM 648 C C . LYS A 1 82 ? 5.499 3.578 -12.710 1.00 92.94 82 LYS A C 1
ATOM 650 O O . LYS A 1 82 ? 5.135 4.023 -11.622 1.00 92.94 82 LYS A O 1
ATOM 655 N N . GLY A 1 83 ? 5.375 2.291 -13.030 1.00 93.00 83 GLY A N 1
ATOM 656 C CA . GLY A 1 83 ? 4.797 1.289 -12.135 1.00 93.00 83 GLY A CA 1
ATOM 657 C C . GLY A 1 83 ? 5.676 1.035 -10.909 1.00 93.00 83 GLY A C 1
ATOM 658 O O . GLY A 1 83 ? 5.170 1.016 -9.785 1.00 93.00 83 GLY A O 1
ATOM 659 N N . LYS A 1 84 ? 6.996 0.926 -11.111 1.00 93.25 84 LYS A N 1
ATOM 660 C CA . LYS A 1 84 ? 7.996 0.793 -10.040 1.00 93.25 84 LYS A CA 1
ATOM 661 C C . LYS A 1 84 ? 7.928 1.970 -9.066 1.00 93.25 84 LYS A C 1
ATOM 663 O O . LYS A 1 84 ? 7.843 1.751 -7.857 1.00 93.25 84 LYS A O 1
ATOM 668 N N . GLU A 1 85 ? 7.893 3.201 -9.577 1.00 95.38 85 GLU A N 1
ATOM 669 C CA . GLU A 1 85 ? 7.786 4.401 -8.740 1.00 95.38 85 GLU A CA 1
ATOM 670 C C . GLU A 1 85 ? 6.438 4.473 -8.012 1.00 95.38 85 GLU A C 1
ATOM 672 O O . GLU A 1 85 ? 6.393 4.734 -6.811 1.00 95.38 85 GLU A O 1
ATOM 677 N N . THR A 1 86 ? 5.339 4.143 -8.694 1.00 95.38 86 THR A N 1
ATOM 678 C CA . THR A 1 86 ? 4.003 4.103 -8.075 1.00 95.38 86 THR A CA 1
ATOM 679 C C . THR A 1 86 ? 3.945 3.088 -6.932 1.00 95.38 86 THR A C 1
ATOM 681 O O . THR A 1 86 ? 3.420 3.392 -5.856 1.00 95.38 86 THR A O 1
ATOM 684 N N . LYS A 1 87 ? 4.524 1.894 -7.119 1.00 95.44 87 LYS A N 1
ATOM 685 C CA . LYS A 1 87 ? 4.614 0.877 -6.066 1.00 95.44 87 LYS A CA 1
ATOM 686 C C . LYS A 1 87 ? 5.479 1.353 -4.900 1.00 95.44 87 LYS A C 1
ATOM 688 O O . LYS A 1 87 ? 5.071 1.184 -3.755 1.00 95.44 87 LYS A O 1
ATOM 693 N N . ARG A 1 88 ? 6.629 1.981 -5.170 1.00 96.88 88 ARG A N 1
ATOM 694 C CA . ARG A 1 88 ? 7.518 2.552 -4.142 1.00 96.88 88 ARG A CA 1
ATOM 695 C C . ARG A 1 88 ? 6.790 3.592 -3.289 1.00 96.88 88 ARG A C 1
ATOM 697 O O . ARG A 1 88 ? 6.797 3.486 -2.066 1.00 96.88 88 ARG A O 1
ATOM 704 N N . ALA A 1 89 ? 6.141 4.565 -3.928 1.00 97.25 89 ALA A N 1
ATOM 705 C CA . ALA A 1 89 ? 5.385 5.610 -3.245 1.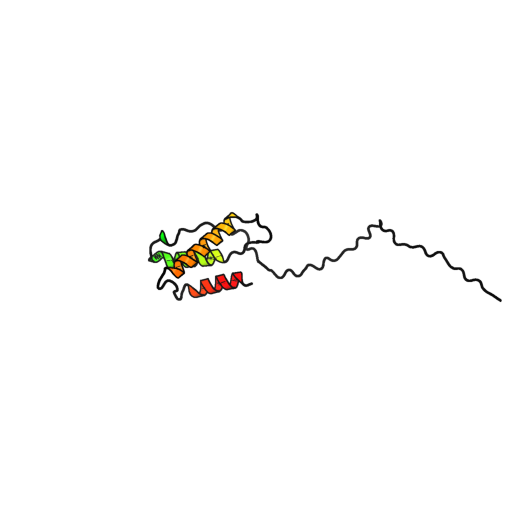00 97.25 89 ALA A CA 1
ATOM 706 C C . ALA A 1 89 ? 4.240 5.025 -2.404 1.00 97.25 89 ALA A C 1
ATOM 708 O O . ALA A 1 89 ? 4.088 5.388 -1.240 1.00 97.25 89 ALA A O 1
ATOM 709 N N . THR A 1 90 ? 3.497 4.065 -2.963 1.00 97.25 90 THR A N 1
ATOM 710 C CA . THR A 1 90 ? 2.412 3.376 -2.251 1.00 97.25 90 THR A CA 1
ATOM 711 C C . THR A 1 90 ? 2.942 2.635 -1.026 1.00 97.25 90 THR A C 1
ATOM 713 O O . THR A 1 90 ? 2.409 2.815 0.059 1.00 97.25 90 THR A O 1
ATOM 716 N N . LEU A 1 91 ? 4.007 1.838 -1.158 1.00 97.00 91 LEU A N 1
ATOM 717 C CA . LEU A 1 91 ? 4.579 1.089 -0.033 1.00 97.00 91 LEU A CA 1
ATOM 718 C C . LEU A 1 91 ? 5.057 2.006 1.101 1.00 97.00 91 LEU A C 1
ATOM 720 O O . LEU A 1 91 ? 4.795 1.697 2.260 1.00 97.00 91 LEU A O 1
ATOM 724 N N . ASN A 1 92 ? 5.696 3.136 0.779 1.00 97.56 92 ASN A N 1
ATOM 725 C CA . ASN A 1 92 ? 6.094 4.126 1.786 1.00 97.56 92 ASN A CA 1
ATOM 726 C C . ASN A 1 92 ? 4.880 4.686 2.534 1.00 97.56 92 ASN A C 1
ATOM 728 O O . ASN A 1 92 ? 4.870 4.717 3.759 1.00 97.56 92 ASN A O 1
ATOM 732 N N . GLU A 1 93 ? 3.825 5.047 1.803 1.00 97.44 93 GLU A N 1
ATOM 733 C CA . GLU A 1 93 ? 2.587 5.536 2.407 1.00 97.44 93 GLU A CA 1
ATOM 734 C C . GLU A 1 93 ? 1.943 4.491 3.337 1.00 97.44 93 GLU A C 1
ATOM 736 O O . GLU A 1 93 ? 1.452 4.843 4.408 1.00 97.44 93 GLU A O 1
ATOM 741 N N . LEU A 1 94 ? 1.962 3.202 2.969 1.00 96.88 94 LEU A N 1
ATOM 742 C CA . LEU A 1 94 ? 1.436 2.132 3.828 1.00 96.88 94 LEU A CA 1
ATOM 743 C C . LEU A 1 94 ? 2.234 2.003 5.132 1.00 96.88 94 LEU A C 1
ATOM 745 O O . LEU A 1 94 ? 1.635 1.789 6.187 1.00 96.88 94 LEU A O 1
ATOM 749 N N . VAL A 1 95 ? 3.562 2.150 5.075 1.00 96.38 95 VAL A N 1
ATOM 750 C CA . VAL A 1 95 ? 4.426 2.147 6.266 1.00 96.38 95 VAL A CA 1
ATOM 751 C C . VAL A 1 95 ? 4.104 3.335 7.168 1.00 96.38 95 VAL A C 1
ATOM 753 O O . VAL A 1 95 ? 3.921 3.146 8.372 1.00 96.38 95 VAL A O 1
ATOM 756 N N . ASP A 1 96 ? 3.975 4.532 6.599 1.00 95.44 96 ASP A N 1
ATOM 757 C CA . ASP A 1 96 ? 3.631 5.741 7.350 1.00 95.44 96 ASP A CA 1
ATOM 758 C C . ASP A 1 96 ? 2.249 5.612 8.008 1.00 95.44 96 ASP A C 1
ATOM 760 O O . ASP A 1 96 ? 2.090 5.913 9.193 1.00 95.44 96 ASP A O 1
ATOM 764 N N . TYR A 1 97 ? 1.259 5.094 7.273 1.00 95.06 97 TYR A N 1
ATOM 765 C CA . TYR A 1 97 ? -0.099 4.880 7.775 1.00 95.06 97 TYR A CA 1
ATOM 766 C C . TYR A 1 97 ? -0.146 3.896 8.949 1.00 95.06 97 TYR A C 1
ATOM 768 O O . TYR A 1 97 ? -0.784 4.183 9.963 1.00 95.06 97 TYR A O 1
ATOM 776 N N . ILE A 1 98 ? 0.562 2.763 8.849 1.00 95.19 98 ILE A N 1
ATOM 777 C CA . ILE A 1 98 ? 0.659 1.790 9.949 1.00 95.19 98 ILE A CA 1
ATOM 778 C C . ILE A 1 98 ? 1.381 2.403 11.153 1.00 95.19 98 ILE A C 1
ATOM 780 O O . ILE A 1 98 ? 0.958 2.204 12.289 1.00 95.19 98 ILE A O 1
ATOM 784 N N . SER A 1 99 ? 2.462 3.148 10.916 1.00 94.50 99 SER A N 1
ATOM 785 C CA . SER A 1 99 ? 3.308 3.693 11.985 1.00 94.50 99 SER A CA 1
ATOM 786 C C . SER A 1 99 ? 2.620 4.819 12.762 1.00 94.50 99 SER A C 1
ATOM 788 O O . SER A 1 99 ? 2.819 4.949 13.969 1.00 94.50 99 SER A O 1
ATOM 790 N N . ALA A 1 100 ? 1.805 5.632 12.086 1.00 90.75 100 ALA A N 1
ATOM 791 C CA . ALA A 1 100 ? 1.063 6.732 12.699 1.00 90.75 100 ALA A CA 1
ATOM 792 C C . ALA A 1 100 ? -0.307 6.306 13.265 1.00 90.75 100 ALA A C 1
ATOM 794 O O . ALA A 1 100 ? -0.825 6.942 14.187 1.00 90.75 100 ALA A O 1
ATOM 795 N N . GLY A 1 101 ? -0.920 5.262 12.701 1.00 84.25 101 GLY A N 1
ATOM 796 C CA . GLY A 1 101 ? -2.292 4.856 12.989 1.00 84.25 101 GLY A CA 1
ATOM 797 C C . GLY A 1 101 ? -2.429 3.907 14.181 1.00 84.25 101 GLY A C 1
ATOM 798 O O . GLY A 1 101 ? -1.795 2.858 14.247 1.00 84.25 101 GLY A O 1
ATOM 799 N N . ARG A 1 102 ? -3.344 4.216 15.108 1.00 85.94 102 ARG A N 1
ATOM 800 C CA . ARG A 1 102 ? -3.807 3.256 16.127 1.00 85.94 102 ARG A CA 1
ATOM 801 C C . ARG A 1 102 ? -5.051 2.527 15.627 1.00 85.94 102 ARG A C 1
ATOM 803 O O . ARG A 1 102 ? -5.978 3.168 15.152 1.00 85.94 102 ARG A O 1
ATOM 810 N N . GLY A 1 103 ? -5.077 1.201 15.762 1.00 87.31 103 GLY A N 1
ATOM 811 C CA . GLY A 1 103 ? -6.234 0.377 15.382 1.00 87.31 103 GLY A CA 1
ATOM 812 C C . GLY A 1 103 ? -6.402 0.130 13.877 1.00 87.31 103 GLY A C 1
ATOM 813 O O . GLY A 1 103 ? -7.436 -0.381 13.472 1.00 87.31 103 GLY A O 1
ATOM 814 N N . VAL A 1 104 ? -5.402 0.460 13.052 1.00 91.06 104 VAL A N 1
ATOM 815 C CA . VAL A 1 104 ? -5.460 0.287 11.585 1.00 91.06 104 VAL A CA 1
ATOM 816 C C . VAL A 1 104 ? -5.261 -1.162 11.118 1.00 91.06 104 VAL A C 1
ATOM 818 O O . VAL A 1 104 ? -5.614 -1.507 9.994 1.00 91.06 104 VAL A O 1
ATOM 821 N N . LEU A 1 105 ? -4.696 -2.022 11.970 1.00 94.12 105 LEU A N 1
ATOM 822 C CA . LEU A 1 105 ? -4.484 -3.446 11.693 1.00 94.12 105 LEU A CA 1
ATOM 823 C C . LEU A 1 105 ? -5.696 -4.260 12.156 1.00 94.12 105 LEU A C 1
ATOM 825 O O . LEU A 1 105 ? -5.676 -4.877 13.221 1.00 94.12 105 LEU A O 1
ATOM 829 N N . THR A 1 106 ? -6.762 -4.220 11.365 1.00 95.38 106 THR A N 1
ATOM 830 C CA . THR A 1 106 ? -7.998 -4.969 11.618 1.00 95.38 106 THR A CA 1
AT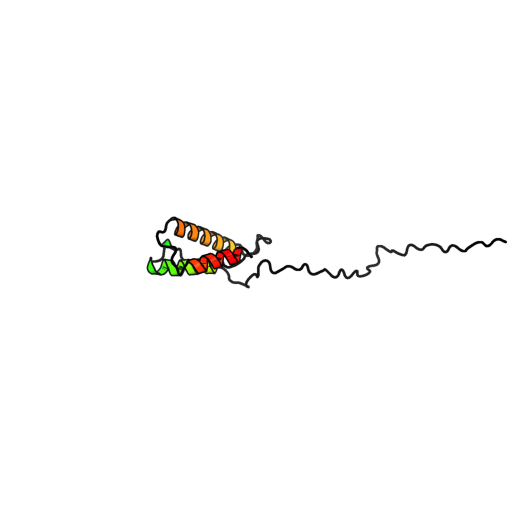OM 831 C C . THR A 1 106 ? -7.914 -6.398 11.071 1.00 95.38 106 THR A C 1
ATOM 833 O O . THR A 1 106 ? -7.077 -6.712 10.223 1.00 95.38 106 THR A O 1
ATOM 836 N N . GLU A 1 107 ? -8.808 -7.282 11.523 1.00 96.31 107 GLU A N 1
ATOM 837 C CA . GLU A 1 107 ? -8.889 -8.683 11.068 1.00 96.31 107 GLU A CA 1
ATOM 838 C C . GLU A 1 107 ? -8.982 -8.814 9.537 1.00 96.31 107 GLU A C 1
ATOM 840 O O . GLU A 1 107 ? -8.385 -9.710 8.943 1.00 96.31 107 GLU A O 1
ATOM 845 N N . ALA A 1 108 ? -9.679 -7.885 8.874 1.00 94.94 108 ALA A N 1
ATOM 846 C CA . ALA A 1 108 ? -9.827 -7.876 7.419 1.00 94.94 108 ALA A CA 1
ATOM 847 C C . ALA A 1 108 ? -8.520 -7.539 6.676 1.00 94.94 108 ALA A C 1
ATOM 849 O O . ALA A 1 108 ? -8.333 -7.940 5.526 1.00 94.94 108 ALA A O 1
ATOM 850 N N . VAL A 1 109 ? -7.608 -6.815 7.327 1.00 96.50 109 VAL A N 1
ATOM 851 C CA . VAL A 1 109 ? -6.362 -6.310 6.741 1.00 96.50 109 VAL A CA 1
ATOM 852 C C . VAL A 1 109 ? -5.244 -7.358 6.776 1.00 96.50 109 VAL A C 1
ATOM 854 O O . VAL A 1 109 ? -4.501 -7.500 5.800 1.00 96.50 109 VAL A O 1
ATOM 857 N N . TYR A 1 110 ? -5.138 -8.131 7.862 1.00 96.19 110 TYR A N 1
ATOM 858 C CA . TYR A 1 110 ? -4.108 -9.164 8.038 1.00 96.19 110 TYR A CA 1
ATOM 859 C C . TYR A 1 110 ? -3.931 -10.123 6.847 1.00 96.19 110 TYR A C 1
ATOM 861 O O . TYR A 1 110 ? -2.792 -10.278 6.390 1.00 96.19 110 TYR A O 1
ATOM 869 N N . PRO A 1 111 ? -4.987 -10.762 6.298 1.00 96.50 111 PRO A N 1
ATOM 870 C CA . PRO A 1 111 ? -4.814 -11.704 5.194 1.00 96.50 111 PRO A CA 1
ATOM 871 C C . PRO A 1 111 ? -4.242 -11.044 3.932 1.00 96.50 111 PRO A C 1
ATOM 873 O O . PRO A 1 111 ? -3.525 -11.698 3.175 1.00 96.50 111 PRO A O 1
ATOM 876 N N . GLU A 1 112 ? -4.510 -9.757 3.703 1.00 96.88 112 GLU A N 1
ATOM 877 C CA . GLU A 1 112 ? -3.993 -9.033 2.537 1.00 96.88 112 GLU A CA 1
ATOM 878 C C . GLU A 1 112 ? -2.519 -8.647 2.711 1.00 96.88 112 GLU A C 1
ATOM 880 O O . GLU A 1 112 ? -1.750 -8.768 1.757 1.00 96.88 112 GLU A O 1
ATOM 885 N N . ILE A 1 113 ? -2.090 -8.284 3.928 1.00 95.94 113 ILE A N 1
ATOM 886 C CA . ILE A 1 113 ? -0.665 -8.077 4.242 1.00 95.94 113 ILE A CA 1
ATOM 887 C C . ILE A 1 113 ? 0.114 -9.377 4.022 1.00 95.94 113 ILE A C 1
ATOM 889 O O . ILE A 1 113 ? 1.121 -9.385 3.314 1.00 95.94 113 ILE A O 1
ATOM 893 N N . ILE A 1 114 ? -0.369 -10.490 4.585 1.00 95.38 114 ILE A N 1
ATOM 894 C CA . ILE A 1 114 ? 0.286 -11.800 4.459 1.00 95.38 114 ILE A CA 1
ATOM 895 C C . ILE A 1 114 ? 0.373 -12.213 2.988 1.00 95.38 114 ILE A C 1
ATOM 897 O O . ILE A 1 114 ? 1.421 -12.677 2.539 1.00 95.38 114 ILE A O 1
ATOM 901 N N . LYS A 1 115 ? -0.702 -12.011 2.217 1.00 93.50 115 LYS A N 1
ATOM 902 C CA . LYS A 1 115 ? -0.717 -12.290 0.777 1.00 93.50 115 LYS A CA 1
ATOM 903 C C . LYS A 1 115 ? 0.313 -11.448 0.023 1.00 93.50 115 LYS A C 1
ATOM 905 O O . LYS A 1 115 ? 1.047 -12.009 -0.785 1.00 93.50 115 LYS A O 1
ATOM 910 N N . MET A 1 116 ? 0.396 -10.145 0.298 1.00 94.25 116 MET A N 1
ATOM 911 C CA . MET A 1 116 ? 1.368 -9.250 -0.340 1.00 94.25 116 MET A CA 1
ATOM 912 C C . MET A 1 116 ? 2.810 -9.668 -0.028 1.00 94.25 116 MET A C 1
ATOM 914 O O . MET A 1 116 ? 3.633 -9.736 -0.936 1.00 94.25 116 MET A O 1
ATOM 918 N N . VAL A 1 117 ? 3.114 -9.987 1.234 1.00 91.50 117 VAL A N 1
ATOM 919 C CA . VAL A 1 117 ? 4.455 -10.438 1.643 1.00 91.50 117 VAL A CA 1
ATOM 920 C C . VAL A 1 117 ? 4.796 -11.782 1.007 1.00 91.50 117 VAL A C 1
ATOM 922 O O . VAL A 1 117 ? 5.887 -11.937 0.469 1.00 91.50 117 VAL A O 1
ATOM 925 N N . ARG A 1 118 ? 3.856 -12.735 1.005 1.00 89.81 118 ARG A N 1
ATOM 926 C CA . ARG A 1 118 ? 4.048 -14.034 0.351 1.00 89.81 118 ARG A CA 1
ATOM 927 C C . ARG A 1 118 ? 4.328 -13.873 -1.140 1.00 89.81 118 ARG A C 1
ATOM 929 O O . ARG A 1 118 ? 5.249 -14.495 -1.644 1.00 89.81 118 ARG A O 1
ATOM 936 N N . PHE A 1 119 ? 3.571 -13.015 -1.820 1.00 86.00 119 PHE A N 1
ATOM 937 C CA . PHE A 1 119 ? 3.760 -12.748 -3.245 1.00 86.00 119 PHE A CA 1
ATOM 938 C C . PHE A 1 119 ? 5.167 -12.219 -3.572 1.00 86.00 119 PH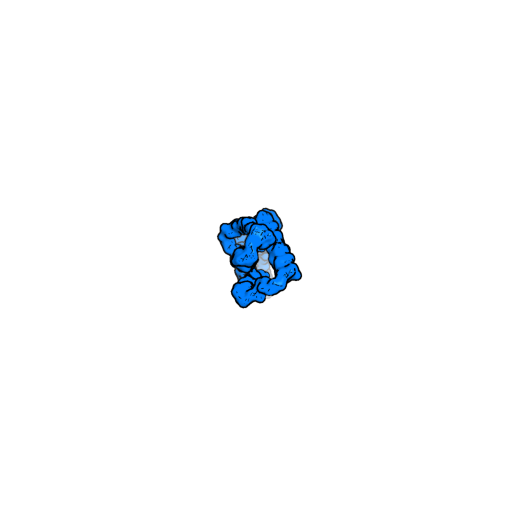E A C 1
ATOM 940 O O . PHE A 1 119 ? 5.656 -12.439 -4.672 1.00 86.00 119 PHE A O 1
ATOM 947 N N . LEU A 1 120 ? 5.810 -11.512 -2.639 1.00 75.38 120 LEU A N 1
ATOM 948 C CA . LEU A 1 120 ? 7.163 -10.977 -2.815 1.00 75.38 120 LEU A CA 1
ATOM 949 C C . LEU A 1 120 ? 8.279 -11.963 -2.440 1.00 75.38 120 LEU A C 1
ATOM 951 O O . LEU A 1 120 ? 9.434 -11.700 -2.763 1.00 75.38 120 LEU A O 1
ATOM 955 N N . ALA A 1 121 ? 7.959 -13.032 -1.710 1.00 69.00 121 ALA A N 1
ATOM 956 C CA . ALA A 1 121 ? 8.937 -13.982 -1.182 1.00 69.00 121 ALA A CA 1
ATOM 957 C C . ALA A 1 121 ? 9.157 -15.212 -2.085 1.00 69.00 121 ALA A C 1
ATOM 959 O O . ALA A 1 121 ? 10.100 -15.967 -1.840 1.00 69.00 121 ALA A O 1
ATOM 960 N N . ASP A 1 122 ? 8.303 -15.400 -3.093 1.00 53.97 122 ASP A N 1
ATOM 961 C CA . ASP A 1 122 ? 8.373 -16.453 -4.116 1.00 53.97 122 ASP A CA 1
ATOM 962 C C . ASP A 1 122 ? 8.962 -15.900 -5.431 1.00 53.97 122 ASP A C 1
ATOM 964 O O . ASP A 1 122 ? 9.750 -16.633 -6.081 1.00 53.97 122 ASP A O 1
#